Protein AF-A0A9E2EL33-F1 (afdb_monomer)

Sequence (79 aa):
AALDQVERADEFDVPILLLHGSDDATVPVESADQFAEARPDIVRYQRFDGVDHVLLWNADPARYEAAVMGFLADVTFQE

Radius of gyration: 13.2 Å; Cα contacts (8 Å, |Δi|>4): 87; chains: 1; bounding box: 37×20×32 Å

Foldseek 3Di:
DVPQCLVVLVVDDAADEAEEECAAPPDHCVSVVSSCVSCVVRYDYDYHYPDYPPCPCVVPVPVVCCSVVVVCCVRVPDD

Mean predicted aligned error: 3.24 Å

pLDDT: mean 94.65, std 9.03, range [50.88, 98.69]

Secondary structure (DSSP, 8-state):
-TT-TTTTGGG--S-EEEEEETT-SSS-HHHHHHHHHH-TTTEEEEEETT--TT-HHHH-HHHHHHHHHHHHHHHHS--

Nearest PDB structures (foldseek):
  4qes-assembly1_A  TM=8.265E-01  e=1.016E-03  Kitasatospora aureofaciens
  5g5m-assembly1_B  TM=8.975E-01  e=5.337E-03  Pyrococcus furiosus
  7qjn-assembly1_A  TM=7.508E-01  e=9.506E-04  Candidatus Kryptobacter tengchongensis
  5lcn-assembly2_D  TM=8.327E-01  e=2.749E-03  Pyrococcus furiosus DSM 3638
  7qjm-assembly2_B  TM=7.386E-01  e=5.703E-03  Chloroflexus sp. MS-G

Solvent-accessible surface area (backbone atoms only — not comparable to full-atom values): 4822 Å² total; per-residue (Å²): 113,102,84,45,59,57,87,45,51,87,77,63,90,64,81,40,83,45,77,49,26,62,49,17,85,84,58,62,42,65,59,58,53,50,33,37,70,75,35,63,91,38,38,49,75,46,79,38,82,83,25,37,69,97,32,57,51,79,75,38,48,67,62,45,49,50,53,53,54,50,52,51,50,64,73,70,68,68,130

Structure (mmCIF, N/CA/C/O backbone):
data_AF-A0A9E2EL33-F1
#
_entry.id   AF-A0A9E2EL33-F1
#
loop_
_atom_site.group_PDB
_atom_site.id
_atom_site.type_symbol
_atom_site.label_atom_id
_atom_site.label_alt_id
_atom_site.label_comp_id
_atom_site.label_asym_id
_atom_site.label_entity_id
_atom_site.label_seq_id
_atom_site.pdbx_PDB_ins_code
_atom_site.Cartn_x
_atom_site.Cartn_y
_atom_site.Cartn_z
_atom_site.occupancy
_atom_site.B_iso_or_equiv
_atom_site.auth_seq_id
_atom_site.auth_comp_id
_atom_site.auth_asym_id
_atom_site.auth_atom_id
_atom_site.pdbx_PDB_model_num
ATOM 1 N N . ALA A 1 1 ? 14.369 -4.013 16.961 1.00 58.12 1 ALA A N 1
ATOM 2 C CA . ALA A 1 1 ? 14.926 -2.817 16.271 1.00 58.12 1 ALA A CA 1
ATOM 3 C C . ALA A 1 1 ? 13.825 -1.761 16.149 1.00 58.12 1 ALA A C 1
ATOM 5 O O . ALA A 1 1 ? 12.683 -2.144 15.978 1.00 58.12 1 ALA A O 1
ATOM 6 N N . ALA A 1 2 ? 14.092 -0.451 16.255 1.00 69.88 2 ALA A N 1
ATOM 7 C CA . ALA A 1 2 ? 13.000 0.544 16.346 1.00 69.88 2 ALA A CA 1
ATOM 8 C C . ALA A 1 2 ? 12.063 0.597 15.113 1.00 69.88 2 ALA A C 1
ATOM 10 O O . ALA A 1 2 ? 10.945 1.097 15.224 1.00 69.88 2 ALA A O 1
ATOM 11 N N . LEU A 1 3 ? 12.518 0.076 13.967 1.00 82.00 3 LEU A N 1
ATOM 12 C CA . LEU A 1 3 ? 11.829 0.101 12.673 1.00 82.00 3 LEU A CA 1
ATOM 13 C C . LEU A 1 3 ? 11.396 -1.292 12.179 1.00 82.00 3 LEU A C 1
ATOM 15 O O . LEU A 1 3 ? 11.148 -1.440 10.991 1.00 82.00 3 LEU A O 1
ATOM 19 N N . ASP A 1 4 ? 11.342 -2.302 13.050 1.00 90.81 4 ASP A N 1
ATOM 20 C CA . ASP A 1 4 ? 10.836 -3.631 12.685 1.00 90.81 4 ASP A CA 1
ATOM 21 C C . ASP A 1 4 ? 9.327 -3.706 12.967 1.00 90.81 4 ASP A C 1
ATOM 23 O O . ASP A 1 4 ? 8.896 -3.683 14.121 1.00 90.81 4 ASP A O 1
ATOM 27 N N . GLN A 1 5 ? 8.518 -3.719 11.909 1.00 92.44 5 GLN A N 1
ATOM 28 C CA . GLN A 1 5 ? 7.056 -3.746 11.998 1.00 92.44 5 GLN A CA 1
ATOM 29 C C . GLN A 1 5 ? 6.532 -5.140 12.345 1.00 92.44 5 GLN A C 1
ATOM 31 O O . GLN A 1 5 ? 5.461 -5.245 12.935 1.00 92.44 5 GLN A O 1
ATOM 36 N N . VAL A 1 6 ? 7.277 -6.197 12.006 1.00 94.44 6 VAL A N 1
ATOM 37 C CA . VAL A 1 6 ? 6.901 -7.584 12.304 1.00 94.44 6 VAL A CA 1
ATOM 38 C C . VAL A 1 6 ? 7.084 -7.847 13.797 1.00 94.44 6 VAL A C 1
ATOM 40 O O . VAL A 1 6 ? 6.166 -8.339 14.447 1.00 94.44 6 VAL A O 1
ATOM 43 N N . GLU A 1 7 ? 8.222 -7.437 14.371 1.00 95.00 7 GLU A N 1
ATOM 44 C CA . GLU A 1 7 ? 8.489 -7.529 15.819 1.00 95.00 7 GLU A CA 1
ATOM 45 C C . GLU A 1 7 ? 7.441 -6.760 16.644 1.00 95.00 7 GLU A C 1
ATOM 47 O O . GLU A 1 7 ? 7.113 -7.144 17.765 1.00 95.00 7 GLU A O 1
ATOM 52 N N . ARG A 1 8 ? 6.903 -5.676 16.078 1.00 93.75 8 ARG A N 1
ATOM 53 C CA . ARG A 1 8 ? 5.983 -4.743 16.743 1.00 93.75 8 ARG A CA 1
ATOM 54 C C . ARG A 1 8 ? 4.554 -4.843 16.220 1.00 93.75 8 ARG A C 1
ATOM 56 O O . ARG A 1 8 ? 3.771 -3.910 16.382 1.00 93.75 8 ARG A O 1
ATOM 63 N N . ALA A 1 9 ? 4.211 -5.962 15.588 1.00 94.94 9 ALA A N 1
ATOM 64 C CA . ALA A 1 9 ? 2.937 -6.141 14.909 1.00 94.94 9 ALA A CA 1
ATOM 65 C C . ALA A 1 9 ? 1.731 -5.886 15.826 1.00 94.94 9 ALA A C 1
ATOM 67 O O . ALA A 1 9 ? 0.755 -5.280 15.390 1.00 94.94 9 ALA A O 1
ATOM 68 N N . ASP A 1 10 ? 1.819 -6.272 17.099 1.00 94.94 10 ASP A N 1
ATOM 69 C CA . ASP A 1 10 ? 0.750 -6.111 18.094 1.00 94.94 10 ASP A CA 1
ATOM 70 C C . ASP A 1 10 ? 0.544 -4.660 18.564 1.00 94.94 10 ASP A C 1
ATOM 72 O O . ASP A 1 10 ? -0.446 -4.359 19.227 1.00 94.94 10 ASP A O 1
ATOM 76 N N . GLU A 1 11 ? 1.454 -3.743 18.228 1.00 95.69 11 GLU A N 1
ATOM 77 C CA . GLU A 1 11 ? 1.351 -2.332 18.621 1.00 95.69 11 GLU A CA 1
ATOM 78 C C . GLU A 1 11 ? 0.436 -1.512 17.694 1.00 95.69 11 GLU A C 1
ATOM 80 O O . GLU A 1 11 ? 0.105 -0.373 18.017 1.00 95.69 11 GLU A O 1
ATOM 85 N N . PHE A 1 12 ? 0.027 -2.065 16.546 1.00 95.38 12 PHE A N 1
ATOM 86 C CA . PHE A 1 12 ? -0.852 -1.393 15.587 1.00 95.38 12 PHE A CA 1
ATOM 87 C C . PHE A 1 12 ? -2.333 -1.689 15.873 1.00 95.38 12 PHE A C 1
ATOM 89 O O . PHE A 1 12 ? -2.735 -2.844 15.998 1.00 95.38 12 PHE A O 1
ATOM 96 N N . ASP A 1 13 ? -3.179 -0.666 15.916 1.00 96.44 13 ASP A N 1
ATOM 97 C CA . ASP A 1 13 ? -4.611 -0.786 16.236 1.00 96.44 13 ASP A CA 1
ATOM 98 C C . ASP A 1 13 ? -5.533 -0.094 15.217 1.00 96.44 13 ASP A C 1
ATOM 100 O O . ASP A 1 13 ? -6.746 -0.014 15.413 1.00 96.44 13 ASP A O 1
ATOM 104 N N . VAL A 1 14 ? -4.972 0.365 14.097 1.00 96.06 14 VAL A N 1
ATOM 105 C CA . VAL A 1 14 ? -5.695 1.034 13.009 1.00 96.06 14 VAL A CA 1
ATOM 106 C C . VAL A 1 14 ? -5.608 0.235 11.706 1.00 96.06 14 VAL A C 1
ATOM 108 O O . VAL A 1 14 ? -4.622 -0.474 11.499 1.00 96.06 14 VAL A O 1
ATOM 111 N N . PRO A 1 15 ? -6.593 0.360 10.795 1.00 97.94 15 PRO A N 1
ATOM 112 C CA . PRO A 1 15 ? -6.498 -0.232 9.463 1.00 97.94 15 PRO A CA 1
ATOM 113 C C . PRO A 1 15 ? -5.266 0.270 8.696 1.00 97.94 15 PRO A C 1
ATOM 115 O O . PRO A 1 15 ? -4.933 1.456 8.749 1.00 97.94 15 PRO A O 1
ATOM 118 N N . ILE A 1 16 ? -4.619 -0.616 7.938 1.00 97.94 16 ILE A N 1
ATOM 119 C CA . ILE A 1 16 ? -3.395 -0.336 7.176 1.00 97.94 16 ILE A CA 1
ATOM 120 C C . ILE A 1 16 ? -3.563 -0.809 5.730 1.00 97.94 16 ILE A C 1
ATOM 122 O O . ILE A 1 16 ? -3.882 -1.968 5.473 1.00 97.94 16 ILE A O 1
ATOM 126 N N . LEU A 1 17 ? -3.269 0.072 4.773 1.00 98.56 17 LEU A N 1
ATOM 127 C CA . LEU A 1 17 ? -2.982 -0.315 3.393 1.00 98.56 17 LEU A CA 1
ATOM 128 C C . LEU A 1 17 ? -1.473 -0.505 3.238 1.00 98.56 17 LEU A C 1
ATOM 130 O O . LEU A 1 17 ? -0.712 0.451 3.382 1.00 98.56 17 LEU A O 1
ATOM 134 N N . LEU A 1 18 ? -1.054 -1.723 2.909 1.00 98.31 18 LEU A N 1
ATOM 135 C CA . LEU A 1 18 ? 0.335 -2.062 2.617 1.00 98.31 18 LEU A CA 1
ATOM 136 C C . LEU A 1 18 ? 0.499 -2.246 1.106 1.00 98.31 18 LEU A C 1
ATOM 138 O O . LEU A 1 18 ? -0.217 -3.040 0.499 1.00 98.31 18 LEU A O 1
ATOM 142 N N . LEU A 1 19 ? 1.431 -1.521 0.493 1.00 98.56 19 LEU A N 1
ATOM 143 C CA . LEU A 1 19 ? 1.752 -1.617 -0.933 1.00 98.56 19 LEU A CA 1
ATOM 144 C C . LEU A 1 19 ? 3.246 -1.930 -1.058 1.00 98.56 19 LEU A C 1
ATOM 146 O O . LEU A 1 19 ? 4.051 -1.176 -0.515 1.00 98.56 19 LEU A O 1
ATOM 150 N N . HIS A 1 20 ? 3.626 -3.002 -1.756 1.00 98.50 20 HIS A N 1
ATOM 151 C CA . HIS A 1 20 ? 5.040 -3.387 -1.889 1.00 98.50 20 HIS A CA 1
ATOM 152 C C . HIS A 1 20 ? 5.352 -3.975 -3.265 1.00 98.50 20 HIS A C 1
ATOM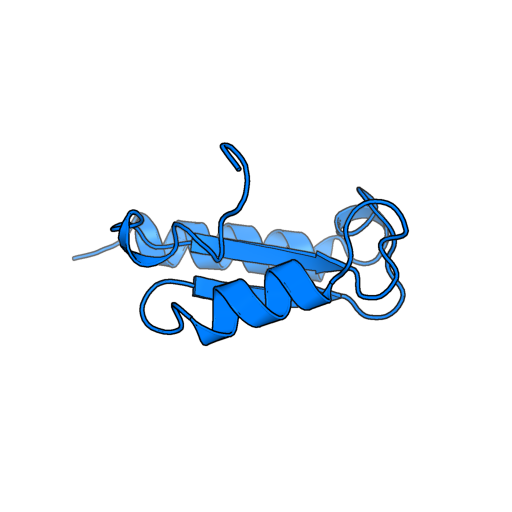 154 O O . HIS A 1 20 ? 4.518 -4.665 -3.852 1.00 98.50 20 HIS A O 1
ATOM 160 N N . GLY A 1 21 ? 6.547 -3.697 -3.784 1.00 98.44 21 GLY A N 1
ATOM 161 C CA . GLY A 1 21 ? 7.033 -4.230 -5.057 1.00 98.44 21 GLY A CA 1
ATOM 162 C C . GLY A 1 21 ? 7.861 -5.499 -4.854 1.00 98.44 21 GLY A C 1
ATOM 163 O O . GLY A 1 21 ? 8.740 -5.518 -4.000 1.00 98.44 21 GLY A O 1
ATOM 164 N N . SER A 1 22 ? 7.598 -6.577 -5.598 1.00 98.12 22 SER A N 1
ATOM 165 C CA . SER A 1 22 ? 8.286 -7.863 -5.373 1.00 98.12 22 SER A CA 1
ATOM 166 C C . SER A 1 22 ? 9.789 -7.821 -5.629 1.00 98.12 22 SER A C 1
ATOM 168 O O . SER A 1 22 ? 10.501 -8.682 -5.120 1.00 98.12 22 SER A O 1
ATOM 170 N N . ASP A 1 23 ? 10.239 -6.844 -6.414 1.00 97.94 23 ASP A N 1
ATOM 171 C CA . ASP A 1 23 ? 11.621 -6.704 -6.866 1.00 97.94 23 ASP A CA 1
ATOM 172 C C . ASP A 1 23 ? 12.288 -5.485 -6.205 1.00 97.94 23 ASP A C 1
ATOM 174 O O . ASP A 1 23 ? 13.298 -4.991 -6.700 1.00 97.94 23 ASP A O 1
ATOM 178 N N . ASP A 1 24 ? 11.728 -4.993 -5.091 1.00 97.69 24 ASP A N 1
ATOM 179 C CA . ASP A 1 24 ? 12.314 -3.918 -4.290 1.00 97.69 24 ASP A CA 1
ATOM 180 C C . ASP A 1 24 ? 13.706 -4.327 -3.781 1.00 97.69 24 ASP A C 1
ATOM 182 O O . ASP A 1 24 ? 13.860 -5.161 -2.884 1.00 97.69 24 ASP A O 1
ATOM 186 N N . ALA A 1 25 ? 14.741 -3.722 -4.365 1.00 96.31 25 ALA A N 1
ATOM 187 C CA . ALA A 1 25 ? 16.135 -4.006 -4.037 1.00 96.31 25 ALA A CA 1
ATOM 188 C C . ALA A 1 25 ? 16.611 -3.310 -2.747 1.00 96.31 25 ALA A C 1
ATOM 190 O O . ALA A 1 25 ? 17.740 -3.534 -2.301 1.00 96.31 25 ALA A O 1
ATOM 191 N N . THR A 1 26 ? 15.777 -2.447 -2.157 1.00 96.25 26 THR A N 1
ATOM 192 C CA . THR A 1 26 ? 16.082 -1.670 -0.948 1.00 96.25 26 THR A CA 1
ATOM 193 C C . THR A 1 26 ? 15.488 -2.324 0.295 1.00 96.25 26 THR A C 1
ATOM 195 O O . THR A 1 26 ? 16.175 -2.455 1.310 1.00 96.25 26 THR A O 1
ATOM 198 N N . VAL A 1 27 ? 14.222 -2.739 0.224 1.00 93.81 27 VAL A N 1
ATOM 199 C CA . VAL A 1 27 ? 13.494 -3.394 1.314 1.00 93.81 27 VAL A CA 1
ATOM 200 C C . VAL A 1 27 ? 12.905 -4.712 0.803 1.00 93.81 27 VAL A C 1
ATOM 202 O O . VAL A 1 27 ? 11.981 -4.682 -0.012 1.00 93.81 27 VAL A O 1
ATOM 205 N N . PRO A 1 28 ? 13.383 -5.871 1.298 1.00 94.62 28 PRO A N 1
ATOM 206 C CA . PRO A 1 28 ? 12.896 -7.170 0.849 1.00 94.62 28 PRO A CA 1
ATOM 207 C C . PRO A 1 28 ? 11.389 -7.331 1.068 1.00 94.62 28 PRO A C 1
ATOM 209 O O . PRO A 1 28 ? 10.877 -7.052 2.159 1.00 94.62 28 PRO A O 1
ATOM 212 N N . VAL A 1 29 ? 10.684 -7.812 0.043 1.00 97.31 29 VAL A N 1
ATOM 213 C CA . VAL A 1 29 ? 9.225 -8.015 0.058 1.00 97.31 29 VAL A CA 1
ATOM 214 C C . VAL A 1 29 ? 8.764 -8.971 1.159 1.00 97.31 29 VAL A C 1
ATOM 216 O O . VAL A 1 29 ? 7.656 -8.835 1.668 1.00 97.31 29 VAL A O 1
ATOM 219 N N . GLU A 1 30 ? 9.632 -9.875 1.611 1.00 96.88 30 GLU A N 1
ATOM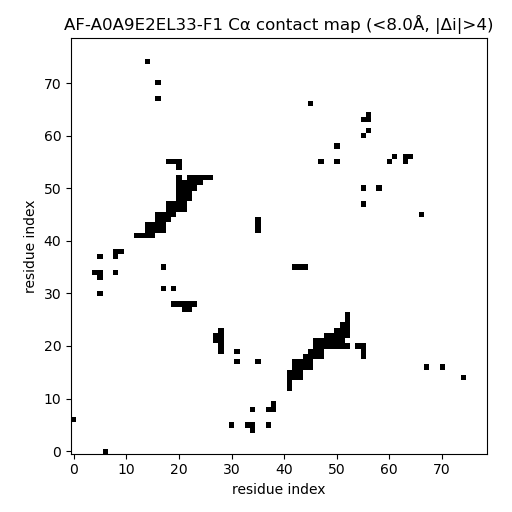 220 C CA . GLU A 1 30 ? 9.352 -10.824 2.688 1.00 96.88 30 GLU A CA 1
ATOM 221 C C . GLU A 1 30 ? 8.981 -10.123 3.999 1.00 96.88 30 GLU A C 1
ATOM 223 O O . GLU A 1 30 ? 8.189 -10.654 4.771 1.00 96.88 30 GLU A O 1
ATOM 228 N N . SER A 1 31 ? 9.521 -8.927 4.253 1.00 94.88 31 SER A N 1
ATOM 229 C CA . SER A 1 31 ? 9.152 -8.130 5.429 1.00 94.88 31 SER A CA 1
ATOM 230 C C . SER A 1 31 ? 7.692 -7.665 5.372 1.00 94.88 31 SER A C 1
ATOM 232 O O . SER A 1 31 ? 6.969 -7.761 6.366 1.00 94.88 31 SER A O 1
ATOM 234 N N . ALA A 1 32 ? 7.232 -7.231 4.196 1.00 97.12 32 ALA A N 1
ATOM 235 C CA . ALA A 1 32 ? 5.841 -6.867 3.957 1.00 97.12 32 ALA A CA 1
ATOM 236 C C . ALA A 1 32 ? 4.924 -8.098 4.020 1.00 97.12 32 ALA A C 1
ATOM 238 O O . ALA A 1 32 ? 3.868 -8.040 4.652 1.00 97.12 32 ALA A O 1
ATOM 239 N N . ASP A 1 33 ? 5.352 -9.219 3.428 1.00 97.94 33 ASP A N 1
ATOM 240 C CA . ASP A 1 33 ? 4.618 -10.487 3.466 1.00 97.94 33 ASP A CA 1
ATOM 241 C C . ASP A 1 33 ? 4.408 -10.962 4.921 1.00 97.94 33 ASP A C 1
ATOM 243 O O . ASP A 1 33 ? 3.283 -11.269 5.314 1.00 97.94 33 ASP A O 1
ATOM 247 N N . GLN A 1 34 ? 5.464 -10.950 5.744 1.00 97.94 34 GLN A N 1
ATOM 248 C CA . GLN A 1 34 ? 5.405 -11.353 7.156 1.00 97.94 34 GLN A CA 1
ATOM 249 C C . GLN A 1 34 ? 4.509 -10.436 7.990 1.00 97.94 34 GLN A C 1
ATOM 251 O O . GLN A 1 34 ? 3.749 -10.917 8.828 1.00 97.94 34 GLN A O 1
ATOM 256 N N . PHE A 1 35 ? 4.568 -9.120 7.771 1.00 97.81 35 PHE A N 1
ATOM 257 C CA . PHE A 1 35 ? 3.709 -8.187 8.497 1.00 97.81 35 PHE A CA 1
ATOM 258 C C . PHE A 1 35 ? 2.228 -8.377 8.136 1.00 97.81 35 PHE A C 1
ATOM 260 O O . PHE A 1 35 ? 1.370 -8.389 9.020 1.00 97.81 35 PHE A O 1
ATOM 267 N N . ALA A 1 36 ? 1.923 -8.592 6.852 1.00 98.12 36 ALA A N 1
ATOM 268 C CA . ALA A 1 36 ? 0.565 -8.881 6.400 1.00 98.12 36 ALA A CA 1
ATOM 269 C C . ALA A 1 36 ? 0.034 -10.220 6.946 1.00 98.12 36 ALA A C 1
ATOM 271 O O . ALA A 1 36 ? -1.141 -10.307 7.298 1.00 98.12 36 ALA A O 1
ATOM 272 N N . GLU A 1 37 ? 0.887 -11.245 7.053 1.00 98.00 37 GLU A N 1
ATOM 273 C CA . GLU A 1 37 ? 0.532 -12.532 7.669 1.00 98.00 37 GLU A CA 1
ATOM 274 C C . GLU A 1 37 ? 0.335 -12.419 9.187 1.00 98.00 37 GLU A C 1
ATOM 276 O O . GLU A 1 37 ? -0.539 -13.084 9.744 1.00 98.00 37 GLU A O 1
ATOM 281 N N . ALA A 1 38 ? 1.110 -11.563 9.857 1.00 97.81 38 ALA A N 1
ATOM 282 C CA . ALA A 1 38 ? 0.984 -11.332 11.291 1.00 97.81 38 ALA A CA 1
ATOM 283 C C . ALA A 1 38 ? -0.304 -10.575 11.654 1.00 97.81 38 ALA A C 1
ATOM 285 O O . ALA A 1 38 ? -0.896 -10.858 12.694 1.00 97.81 38 ALA A O 1
ATOM 286 N N . ARG A 1 39 ? -0.745 -9.627 10.812 1.00 97.75 39 ARG A N 1
ATOM 287 C CA . ARG A 1 39 ? -1.910 -8.757 11.069 1.00 97.75 39 ARG A CA 1
ATOM 288 C C . ARG A 1 39 ? -2.955 -8.757 9.943 1.00 97.75 39 ARG A C 1
ATOM 290 O O . ARG A 1 39 ? -3.321 -7.688 9.443 1.00 97.75 39 ARG A O 1
ATOM 297 N N . PRO A 1 40 ? -3.501 -9.923 9.551 1.00 97.81 40 PRO A N 1
ATOM 298 C CA . PRO A 1 40 ? -4.499 -10.013 8.484 1.00 97.81 40 PRO A CA 1
ATOM 299 C C . PRO A 1 40 ? -5.840 -9.372 8.876 1.00 97.81 40 PRO A C 1
ATOM 301 O O . PRO A 1 40 ? -6.696 -9.149 8.025 1.00 97.81 40 PRO A O 1
ATOM 304 N N . ASP A 1 41 ? -6.033 -9.095 10.168 1.00 97.31 41 ASP A N 1
ATOM 305 C CA . ASP A 1 41 ? -7.191 -8.416 10.739 1.00 97.31 41 ASP A CA 1
ATOM 306 C C . ASP A 1 41 ? -7.240 -6.918 10.401 1.00 97.31 41 ASP A C 1
ATOM 308 O O . ASP A 1 41 ? -8.332 -6.364 10.282 1.00 97.31 41 ASP A O 1
ATOM 312 N N . ILE A 1 42 ? -6.081 -6.271 10.220 1.00 97.25 42 ILE A N 1
ATOM 313 C CA . ILE A 1 42 ? -5.990 -4.825 9.954 1.00 97.25 42 ILE A CA 1
ATOM 314 C C . ILE A 1 42 ? -5.212 -4.468 8.683 1.00 97.25 42 ILE A C 1
ATOM 316 O O . ILE A 1 42 ? -5.342 -3.341 8.204 1.00 97.25 42 ILE A O 1
ATOM 320 N N . VAL A 1 43 ? -4.421 -5.384 8.114 1.00 98.38 43 VAL A N 1
ATOM 321 C CA . VAL A 1 43 ? -3.607 -5.124 6.918 1.00 98.38 43 VAL A CA 1
ATOM 322 C C . VAL A 1 43 ? -4.334 -5.560 5.647 1.00 98.38 43 VAL A C 1
ATOM 324 O O . VAL A 1 43 ? -4.588 -6.739 5.408 1.00 98.38 43 VAL A O 1
ATOM 327 N N . ARG A 1 44 ? -4.574 -4.598 4.753 1.00 98.25 44 ARG A N 1
ATOM 328 C CA . ARG A 1 44 ? -4.917 -4.835 3.348 1.00 98.25 44 ARG A CA 1
ATOM 329 C C . ARG A 1 44 ? -3.649 -4.730 2.511 1.00 98.25 44 ARG A C 1
ATOM 331 O O . ARG A 1 44 ? -3.133 -3.636 2.306 1.00 98.25 44 ARG A O 1
ATOM 338 N N . TYR A 1 45 ? -3.160 -5.857 2.007 1.00 98.50 45 TYR A N 1
ATOM 339 C CA . TYR A 1 45 ? -1.893 -5.915 1.280 1.00 98.50 45 TYR A CA 1
ATOM 340 C C . TYR A 1 45 ? -2.078 -5.972 -0.245 1.00 98.50 45 TYR A C 1
ATOM 342 O O . TYR A 1 45 ? -2.904 -6.726 -0.760 1.00 98.50 45 TYR A O 1
ATOM 350 N N . GLN A 1 46 ? -1.297 -5.173 -0.974 1.00 98.25 46 GLN A N 1
ATOM 351 C CA . GLN A 1 46 ? -1.154 -5.216 -2.427 1.00 98.25 46 GLN A CA 1
ATOM 352 C C . GLN A 1 46 ? 0.313 -5.401 -2.807 1.00 98.25 46 GLN A C 1
ATOM 354 O O . GLN A 1 46 ? 1.136 -4.496 -2.649 1.00 98.25 46 GLN A O 1
ATOM 359 N N . ARG A 1 4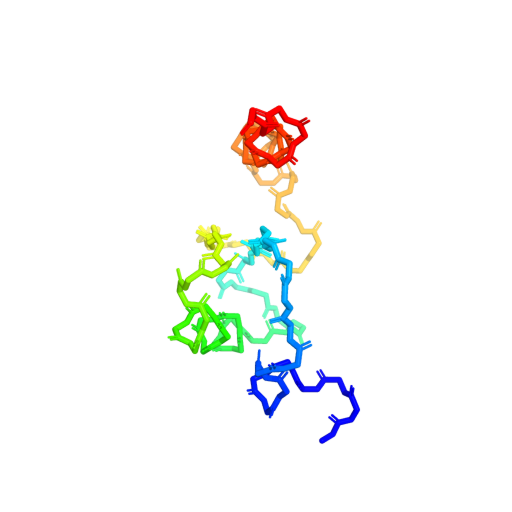7 ? 0.609 -6.556 -3.398 1.00 98.00 47 ARG A N 1
ATOM 360 C CA . ARG A 1 47 ? 1.913 -6.850 -3.987 1.00 98.00 47 ARG A CA 1
ATOM 361 C C . ARG A 1 47 ? 1.932 -6.497 -5.474 1.00 98.00 47 ARG A C 1
ATOM 363 O O . ARG A 1 47 ? 1.007 -6.850 -6.213 1.00 98.00 47 ARG A O 1
ATOM 370 N N . PHE A 1 48 ? 2.966 -5.789 -5.905 1.00 98.31 48 PHE A N 1
ATOM 371 C CA . PHE A 1 48 ? 3.211 -5.404 -7.292 1.00 98.31 48 PHE A CA 1
ATOM 372 C C . PHE A 1 48 ? 4.379 -6.225 -7.835 1.00 98.31 48 PHE A C 1
ATOM 374 O O . PHE A 1 48 ? 5.525 -6.012 -7.446 1.00 98.31 48 PHE A O 1
ATOM 381 N N . ASP A 1 49 ? 4.086 -7.173 -8.718 1.00 97.88 49 ASP A N 1
ATOM 382 C CA . ASP A 1 49 ? 5.104 -8.071 -9.262 1.00 97.88 49 ASP A CA 1
ATOM 383 C C . ASP A 1 49 ? 6.057 -7.328 -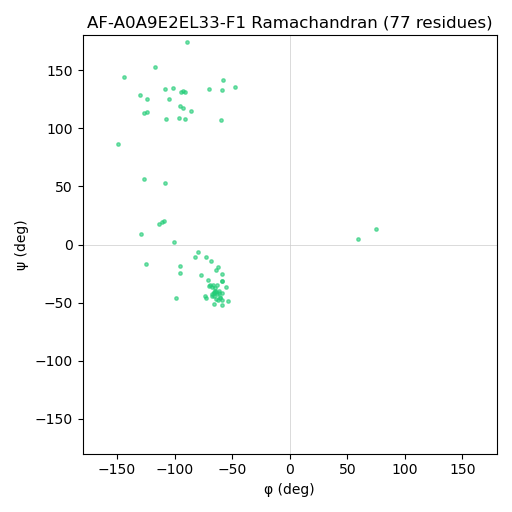10.210 1.00 97.88 49 ASP A C 1
ATOM 385 O O . ASP A 1 49 ? 5.616 -6.581 -11.085 1.00 97.88 49 ASP A O 1
ATOM 389 N N . GLY A 1 50 ? 7.362 -7.545 -10.051 1.00 97.88 50 GLY A N 1
ATOM 390 C CA . GLY A 1 50 ? 8.406 -6.983 -10.910 1.00 97.88 50 GLY A CA 1
ATOM 391 C C . GLY A 1 50 ? 8.695 -5.495 -10.699 1.00 97.88 50 GLY A C 1
ATOM 392 O O . GLY A 1 50 ? 9.315 -4.873 -11.562 1.00 97.88 50 GLY A O 1
ATOM 393 N N . VAL A 1 51 ? 8.209 -4.891 -9.609 1.00 98.25 51 VAL A N 1
ATOM 394 C CA . VAL A 1 51 ? 8.355 -3.449 -9.361 1.00 98.25 51 VAL A CA 1
ATOM 395 C C . VAL A 1 51 ? 9.355 -3.189 -8.240 1.00 98.25 51 VAL A C 1
ATOM 397 O O . VAL A 1 51 ? 9.288 -3.824 -7.192 1.00 98.25 51 VAL A O 1
ATOM 400 N N . ASP A 1 52 ? 10.262 -2.244 -8.477 1.00 97.94 52 ASP A N 1
ATOM 401 C CA . ASP A 1 52 ? 11.308 -1.839 -7.533 1.00 97.94 52 ASP A CA 1
ATOM 402 C C . ASP A 1 52 ? 10.828 -0.704 -6.600 1.00 97.94 52 ASP A C 1
ATOM 404 O O . ASP A 1 52 ? 9.735 -0.137 -6.753 1.00 97.94 52 ASP A O 1
ATOM 408 N N . HIS A 1 53 ? 11.672 -0.361 -5.631 1.00 97.12 53 HIS A N 1
ATOM 409 C CA . HIS A 1 53 ? 11.475 0.685 -4.641 1.00 97.12 53 HIS A CA 1
ATOM 410 C C . HIS A 1 53 ? 11.000 1.992 -5.285 1.00 97.12 53 HIS A C 1
ATOM 412 O O . HIS A 1 53 ? 11.530 2.416 -6.308 1.00 97.12 53 HIS A O 1
ATOM 418 N N . VAL A 1 54 ? 10.006 2.648 -4.678 1.00 96.75 54 VAL A N 1
ATOM 419 C CA . VAL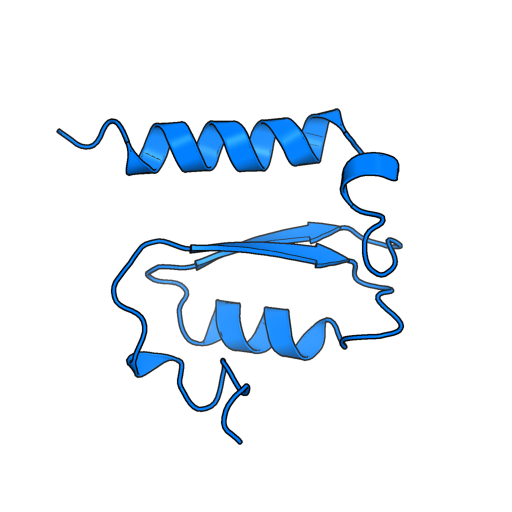 A 1 54 ? 9.375 3.911 -5.126 1.00 96.75 54 VAL A CA 1
ATOM 420 C C . VAL A 1 54 ? 8.718 3.916 -6.518 1.00 96.75 54 VAL A C 1
ATOM 422 O O . VAL A 1 54 ? 8.210 4.959 -6.925 1.00 96.75 54 VAL A O 1
ATOM 425 N N . LEU A 1 55 ? 8.652 2.789 -7.237 1.00 98.19 55 LEU A N 1
ATOM 426 C CA . LEU A 1 55 ? 8.145 2.752 -8.618 1.00 98.19 55 LEU A CA 1
ATOM 427 C C . LEU A 1 55 ? 6.699 2.257 -8.768 1.00 98.19 55 LEU A C 1
ATOM 429 O O . LEU A 1 55 ? 6.206 2.192 -9.893 1.00 98.19 55 LEU A O 1
ATOM 433 N N . LEU A 1 56 ? 5.989 1.939 -7.678 1.00 98.50 56 LEU A N 1
ATOM 434 C CA . LEU A 1 56 ? 4.641 1.343 -7.739 1.00 98.50 56 LEU A CA 1
ATOM 435 C C . LEU A 1 56 ? 3.655 2.150 -8.592 1.00 98.50 56 LEU A C 1
ATOM 437 O O . LEU A 1 56 ? 3.006 1.596 -9.478 1.00 98.50 56 LEU A O 1
ATOM 441 N N . TRP A 1 57 ? 3.582 3.465 -8.363 1.00 98.50 57 TRP A N 1
ATOM 442 C CA . TRP A 1 57 ? 2.719 4.340 -9.157 1.00 98.50 57 TRP A CA 1
ATOM 443 C C . TRP A 1 57 ? 3.202 4.447 -10.606 1.00 98.50 57 TRP A C 1
ATOM 445 O O . TRP A 1 57 ? 2.387 4.472 -11.513 1.00 98.50 57 TRP A O 1
ATOM 455 N N . ASN A 1 58 ? 4.515 4.466 -10.859 1.00 98.31 58 ASN A N 1
ATOM 456 C CA . ASN A 1 58 ? 5.051 4.525 -12.223 1.00 98.31 58 ASN A CA 1
ATOM 457 C C . ASN A 1 58 ? 4.755 3.255 -13.032 1.00 98.31 58 ASN A C 1
ATOM 459 O O . ASN A 1 58 ? 4.562 3.347 -14.243 1.00 98.31 58 ASN A O 1
ATOM 463 N N . ALA A 1 59 ? 4.750 2.093 -12.377 1.00 98.38 59 ALA A N 1
ATOM 464 C CA . ALA A 1 59 ? 4.486 0.807 -13.007 1.00 98.38 59 ALA A CA 1
ATOM 465 C C . ALA A 1 59 ? 3.001 0.631 -13.358 1.00 98.38 59 ALA A C 1
ATOM 467 O O . ALA A 1 59 ? 2.684 0.192 -14.463 1.00 98.38 59 ALA A O 1
ATOM 468 N N . ASP A 1 60 ? 2.098 0.992 -12.441 1.00 98.44 60 ASP A N 1
ATOM 469 C CA . ASP A 1 60 ? 0.650 0.916 -12.658 1.00 98.44 60 ASP A CA 1
ATOM 470 C C . ASP A 1 60 ? -0.096 2.010 -11.864 1.00 98.44 60 ASP A C 1
ATOM 472 O O . ASP A 1 60 ? -0.561 1.770 -10.739 1.00 98.44 60 ASP A O 1
ATOM 476 N N . PRO A 1 61 ? -0.235 3.223 -12.441 1.00 98.44 61 PRO A N 1
ATOM 477 C CA . PRO A 1 61 ? -0.915 4.337 -11.784 1.00 98.44 61 PRO A CA 1
ATOM 478 C C . PRO A 1 61 ? -2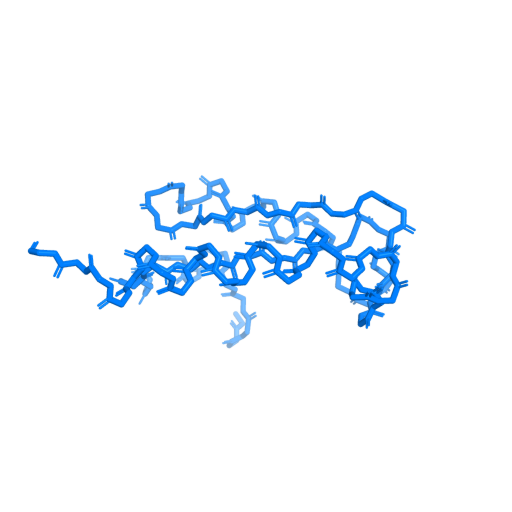.362 4.007 -11.419 1.00 98.44 61 PRO A C 1
ATOM 480 O O . PRO A 1 61 ? -2.821 4.327 -10.325 1.00 98.44 61 PRO A O 1
ATOM 483 N N . ALA A 1 62 ? -3.078 3.329 -12.321 1.00 98.56 62 ALA A N 1
ATOM 484 C CA . ALA A 1 62 ? -4.498 3.050 -12.158 1.00 98.56 62 ALA A CA 1
ATOM 485 C C . ALA A 1 62 ? -4.744 2.084 -10.994 1.00 98.56 62 ALA A C 1
ATOM 487 O O . ALA A 1 62 ? -5.623 2.326 -10.165 1.00 98.56 62 ALA A O 1
ATOM 488 N N . ARG A 1 63 ? -3.947 1.013 -10.891 1.00 98.19 63 ARG A N 1
ATOM 489 C CA . ARG A 1 63 ? -4.028 0.076 -9.765 1.00 98.19 63 ARG A CA 1
ATOM 490 C C . ARG A 1 63 ? -3.632 0.738 -8.451 1.00 98.19 63 ARG A C 1
ATOM 492 O O . ARG A 1 63 ? -4.316 0.528 -7.449 1.00 98.19 63 ARG A O 1
ATOM 499 N N . TYR A 1 64 ? -2.550 1.516 -8.446 1.00 98.62 64 TYR A N 1
ATOM 500 C CA . TYR A 1 64 ? -2.095 2.227 -7.253 1.00 98.62 64 TYR A CA 1
ATOM 501 C C . TYR A 1 64 ? -3.181 3.178 -6.733 1.00 98.62 64 TYR A C 1
ATOM 503 O O . TYR A 1 64 ? -3.575 3.102 -5.570 1.00 98.62 64 TYR A O 1
ATOM 511 N N . GLU A 1 65 ? -3.714 4.034 -7.606 1.00 98.69 65 GLU A N 1
ATOM 512 C CA . GLU A 1 65 ? -4.750 5.004 -7.252 1.00 98.69 65 GLU A CA 1
ATOM 513 C C . GLU A 1 65 ? -6.036 4.317 -6.794 1.00 98.69 65 GLU A C 1
ATOM 515 O O . GLU A 1 65 ? -6.605 4.712 -5.778 1.00 98.69 65 GLU A O 1
ATOM 520 N N . ALA A 1 66 ? -6.467 3.246 -7.467 1.00 98.56 66 ALA A N 1
ATOM 521 C CA . ALA A 1 66 ? -7.637 2.479 -7.049 1.00 98.56 66 ALA A CA 1
ATOM 522 C C . ALA A 1 66 ? -7.457 1.849 -5.657 1.00 98.56 66 ALA A C 1
ATOM 524 O O . ALA A 1 66 ? -8.394 1.861 -4.856 1.00 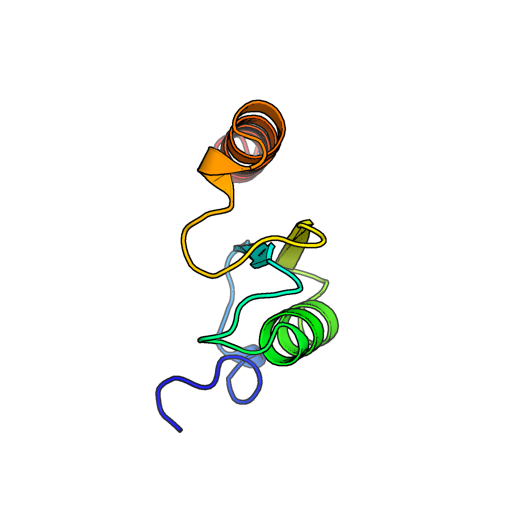98.56 66 ALA A O 1
ATOM 525 N N . ALA A 1 67 ? -6.265 1.328 -5.345 1.00 98.38 67 ALA A N 1
ATOM 526 C CA . ALA A 1 67 ? -5.968 0.768 -4.030 1.00 98.38 67 ALA A CA 1
ATOM 527 C C . ALA A 1 67 ? -6.026 1.840 -2.932 1.00 98.38 67 ALA A C 1
ATOM 529 O O . ALA A 1 67 ? -6.675 1.627 -1.908 1.00 98.38 67 ALA A O 1
ATOM 530 N N . VAL A 1 68 ? -5.403 3.001 -3.166 1.00 98.31 68 VAL A N 1
ATOM 531 C CA . VAL A 1 68 ? -5.398 4.119 -2.211 1.00 98.31 68 VAL A CA 1
ATOM 532 C C . VAL A 1 68 ? -6.800 4.688 -2.023 1.00 98.31 68 VAL A C 1
ATOM 534 O O . VAL A 1 68 ? -7.269 4.797 -0.894 1.00 98.31 68 VAL A O 1
ATOM 537 N N . MET A 1 69 ? -7.497 5.018 -3.110 1.00 98.19 69 MET A N 1
ATOM 538 C CA . MET A 1 69 ? -8.833 5.614 -3.042 1.00 98.19 69 MET A CA 1
ATOM 539 C C . MET A 1 69 ? -9.855 4.652 -2.436 1.00 98.19 69 MET A C 1
ATOM 541 O O . MET A 1 69 ? -10.677 5.077 -1.628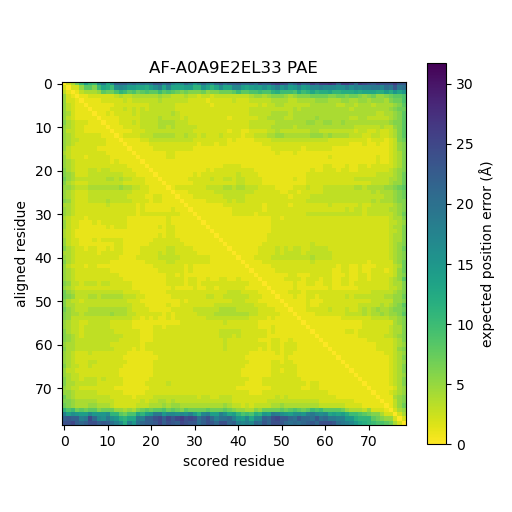 1.00 98.19 69 MET A O 1
ATOM 545 N N . GLY A 1 70 ? -9.781 3.361 -2.779 1.00 97.56 70 GLY A N 1
ATOM 546 C CA . GLY A 1 70 ? -10.633 2.331 -2.189 1.00 97.56 70 GLY A CA 1
ATOM 547 C C . GLY A 1 70 ? -10.408 2.201 -0.686 1.00 97.56 70 GLY A C 1
ATOM 548 O O . GLY A 1 70 ? -11.362 2.252 0.079 1.00 97.56 70 GLY A O 1
ATOM 549 N N . PHE A 1 71 ? -9.149 2.127 -0.250 1.00 97.81 71 PHE A N 1
ATOM 550 C CA . PHE A 1 71 ? -8.833 2.087 1.175 1.00 97.81 71 PHE A CA 1
ATOM 551 C C . PHE A 1 71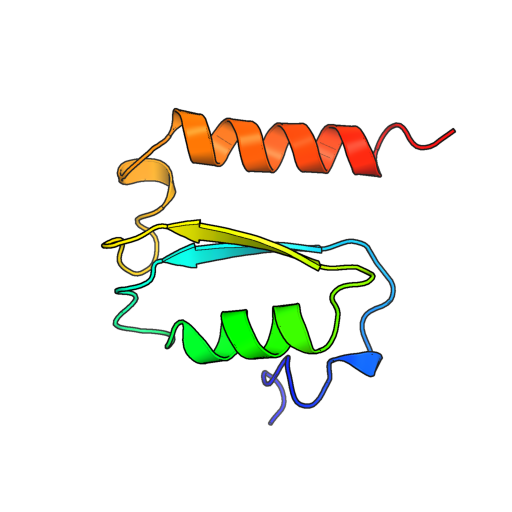 ? -9.317 3.338 1.916 1.00 97.81 71 PHE A C 1
ATOM 553 O O . PHE A 1 71 ? -9.938 3.216 2.967 1.00 97.81 71 PHE A O 1
ATOM 560 N N . LEU A 1 72 ? -9.081 4.535 1.365 1.00 97.12 72 LEU A N 1
ATOM 561 C CA . LEU A 1 72 ? -9.535 5.783 1.979 1.00 97.12 72 LEU A CA 1
ATOM 562 C C . LEU A 1 72 ? -11.057 5.833 2.104 1.00 97.12 72 LEU A C 1
ATOM 564 O O . LEU A 1 72 ? -11.558 6.244 3.147 1.00 97.12 72 LEU A O 1
ATOM 568 N N . ALA A 1 73 ? -11.794 5.398 1.082 1.00 96.19 73 ALA A N 1
ATOM 569 C CA . ALA A 1 73 ? -13.247 5.315 1.159 1.00 96.19 73 ALA A CA 1
ATOM 570 C C . ALA A 1 73 ? -13.697 4.364 2.284 1.00 96.19 73 ALA A C 1
ATOM 572 O O . ALA A 1 73 ? -14.540 4.746 3.093 1.00 96.19 73 ALA A O 1
ATOM 573 N N . ASP A 1 74 ? -13.075 3.185 2.389 1.00 94.19 74 ASP A N 1
ATOM 574 C CA . ASP A 1 74 ? -13.417 2.165 3.389 1.00 94.19 74 ASP A CA 1
ATOM 575 C C . ASP A 1 74 ? -13.180 2.639 4.839 1.00 94.19 74 ASP A C 1
ATOM 577 O O . ASP A 1 74 ? -13.923 2.262 5.745 1.00 94.19 74 ASP A O 1
ATOM 581 N N . VAL A 1 75 ? -12.148 3.458 5.082 1.00 94.38 75 VAL A N 1
ATOM 582 C CA . VAL A 1 75 ? -11.791 3.916 6.443 1.00 94.38 75 VAL A CA 1
ATOM 583 C C . VAL A 1 75 ? -12.369 5.281 6.820 1.00 94.38 75 VAL A C 1
ATOM 585 O O . VAL A 1 75 ? -12.422 5.605 8.002 1.00 94.38 75 VAL A O 1
ATOM 588 N N . THR A 1 76 ? -12.789 6.102 5.851 1.00 89.56 76 THR A N 1
ATOM 589 C CA . THR A 1 76 ? -13.367 7.436 6.130 1.00 89.56 76 THR A CA 1
ATOM 590 C C . THR A 1 76 ? -14.890 7.442 6.179 1.00 89.56 76 THR A C 1
ATOM 592 O O . THR A 1 76 ? -15.462 8.290 6.860 1.00 89.56 76 THR A O 1
ATOM 595 N N . PHE A 1 77 ? -15.550 6.492 5.513 1.00 70.62 77 PHE A N 1
ATOM 596 C CA . PHE A 1 77 ? -17.008 6.347 5.515 1.00 70.62 77 PHE A CA 1
ATOM 597 C C . PHE A 1 77 ? -17.450 5.127 6.325 1.00 70.62 77 PHE A C 1
ATOM 599 O O . PHE A 1 77 ? -18.189 4.274 5.837 1.00 70.62 77 PHE A O 1
ATOM 606 N N . GLN A 1 78 ? -16.978 5.042 7.568 1.00 60.53 78 GLN A N 1
ATOM 607 C CA . GLN A 1 78 ? -17.457 4.042 8.519 1.00 60.53 78 GLN A CA 1
ATOM 608 C C . GLN A 1 78 ? -18.712 4.587 9.216 1.00 60.53 78 GLN A C 1
ATOM 610 O O . GLN A 1 78 ? -18.634 5.617 9.887 1.00 60.53 78 GLN A O 1
ATOM 615 N N . GLU A 1 79 ? -19.863 3.940 8.992 1.00 50.88 79 GLU A N 1
ATOM 616 C CA . GLU A 1 79 ? -21.104 4.157 9.765 1.00 50.88 79 GLU A CA 1
ATOM 617 C C . GLU A 1 79 ? -20.999 3.553 11.171 1.00 50.88 79 GLU A C 1
ATOM 619 O O . GLU A 1 79 ? -20.460 2.426 11.293 1.00 50.88 79 GLU A O 1
#